Protein AF-A0A9D2EQY1-F1 (afdb_monomer_lite)

Secondary structure (DSSP, 8-state):
---HHHHHHHHHHHHHHHHHHHHHTTHHHHHHHHHHHHHHHTSTTGGG-HHHHHHHHHHHHHHHHHHHHHHHHHHHHHHHHHHHHHHHHHT-GGGHHHHHHHHHHHHHHHHHHHHHHHHH-

Organism: NCBI:txid2838609

Radius of gyration: 19.25 Å; chains: 1; bounding box: 39×28×55 Å

Foldseek 3Di:
DQDLVNLLVLLVVCVVLLVVLCVLLVLVVLVVLLVVLVVCVVDPCCVVDVVNVVVSVVSNVVSVVSNVLSVVLVVLSVVLNVQSVVCVVVVDPVCVVVSVVSSVVSVVSSVVSVVVSVVVD

pLDDT: mean 92.41, std 6.29, range [55.03, 97.81]

Structure (mmCIF, N/CA/C/O backbone):
data_AF-A0A9D2EQY1-F1
#
_entry.id   AF-A0A9D2EQY1-F1
#
loop_
_atom_site.group_PDB
_atom_site.id
_atom_site.type_symbol
_atom_site.label_atom_id
_atom_site.label_alt_id
_atom_site.label_comp_id
_atom_site.label_asym_id
_atom_site.label_entity_id
_atom_site.label_seq_id
_atom_site.pdbx_PDB_ins_code
_atom_site.Cartn_x
_atom_site.Cartn_y
_atom_site.Cartn_z
_atom_site.occupancy
_atom_site.B_iso_or_equiv
_atom_site.auth_seq_id
_atom_site.auth_comp_id
_atom_site.auth_asym_id
_atom_site.auth_atom_id
_atom_site.pdbx_PDB_model_num
ATOM 1 N N . MET A 1 1 ? 19.479 -6.457 -22.445 1.00 68.38 1 MET A N 1
ATOM 2 C CA . MET A 1 1 ? 19.093 -5.098 -22.037 1.00 68.38 1 MET A CA 1
ATOM 3 C C . MET A 1 1 ? 17.609 -5.037 -22.287 1.00 68.38 1 MET A C 1
ATOM 5 O O . MET A 1 1 ? 17.231 -5.209 -23.440 1.00 68.38 1 MET A O 1
ATOM 9 N N . ILE A 1 2 ? 16.817 -4.994 -21.219 1.00 79.31 2 ILE A N 1
ATOM 10 C CA . ILE A 1 2 ? 15.363 -4.864 -21.320 1.00 79.31 2 ILE A CA 1
ATOM 11 C C . ILE A 1 2 ? 15.038 -3.465 -21.858 1.00 79.31 2 ILE A C 1
ATOM 13 O O . ILE A 1 2 ? 15.762 -2.514 -21.549 1.00 79.31 2 ILE A O 1
ATOM 17 N N . THR A 1 3 ? 14.031 -3.336 -22.716 1.00 88.44 3 THR A N 1
ATOM 18 C CA . THR A 1 3 ? 13.591 -2.026 -23.219 1.00 88.44 3 THR A CA 1
ATOM 19 C C . THR A 1 3 ? 12.558 -1.389 -22.290 1.00 88.44 3 THR A C 1
ATOM 21 O O . THR A 1 3 ? 11.942 -2.063 -21.464 1.00 88.44 3 THR A O 1
ATOM 24 N N . ILE A 1 4 ? 12.334 -0.081 -22.441 1.00 90.12 4 ILE A N 1
ATOM 25 C CA . ILE A 1 4 ? 11.282 0.627 -21.697 1.00 90.12 4 ILE A CA 1
ATOM 26 C C . ILE A 1 4 ? 9.896 0.054 -22.021 1.00 90.12 4 ILE A C 1
ATOM 28 O O . ILE A 1 4 ? 9.108 -0.164 -21.106 1.00 90.12 4 ILE A O 1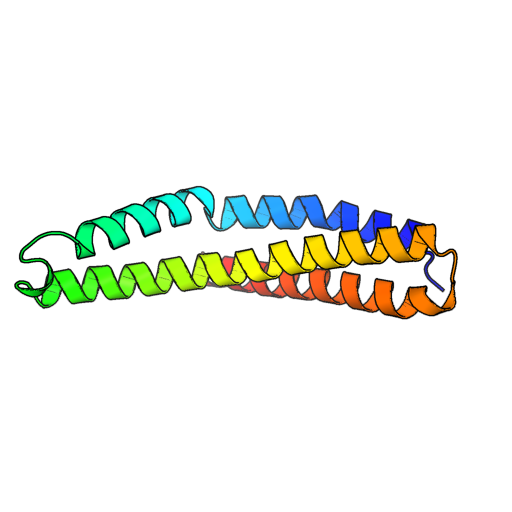
ATOM 32 N N . ASP A 1 5 ? 9.627 -0.296 -23.285 1.00 90.44 5 ASP A N 1
ATOM 33 C CA . ASP A 1 5 ? 8.387 -0.980 -23.680 1.00 90.44 5 ASP A CA 1
ATOM 34 C C . ASP A 1 5 ? 8.184 -2.307 -22.932 1.00 90.44 5 ASP A C 1
ATOM 36 O O . ASP A 1 5 ? 7.081 -2.606 -22.470 1.00 90.44 5 ASP A O 1
ATOM 40 N N . GLU A 1 6 ? 9.247 -3.106 -22.785 1.00 91.88 6 GLU A N 1
ATOM 41 C CA . GLU A 1 6 ? 9.198 -4.369 -22.043 1.00 91.88 6 GLU A CA 1
ATOM 42 C C . GLU A 1 6 ? 8.948 -4.134 -20.544 1.00 91.88 6 GLU A C 1
ATOM 44 O O . GLU A 1 6 ? 8.158 -4.859 -19.935 1.00 91.88 6 GLU A O 1
ATOM 49 N N . LEU A 1 7 ? 9.558 -3.099 -19.954 1.00 93.62 7 LEU A N 1
ATOM 50 C CA . LEU A 1 7 ? 9.319 -2.705 -18.562 1.00 93.62 7 LEU A CA 1
ATOM 51 C C . LEU A 1 7 ? 7.882 -2.223 -18.338 1.00 93.62 7 LEU A C 1
ATOM 53 O O . LEU A 1 7 ? 7.249 -2.647 -17.371 1.00 93.62 7 LEU A O 1
ATOM 57 N N . LYS A 1 8 ? 7.332 -1.410 -19.247 1.00 93.81 8 LYS A N 1
ATOM 58 C CA . LYS A 1 8 ? 5.934 -0.951 -19.195 1.00 93.81 8 LYS A CA 1
ATOM 59 C C . LYS A 1 8 ? 4.959 -2.112 -19.343 1.00 93.81 8 LYS A C 1
ATOM 61 O O . LYS A 1 8 ? 3.978 -2.180 -18.608 1.00 93.81 8 LYS A O 1
ATOM 66 N N . ALA A 1 9 ? 5.236 -3.057 -20.242 1.00 94.19 9 ALA A N 1
ATOM 67 C CA . ALA A 1 9 ? 4.430 -4.268 -20.375 1.00 94.19 9 ALA A CA 1
ATOM 68 C C . ALA A 1 9 ? 4.469 -5.120 -19.094 1.00 94.19 9 ALA A C 1
ATOM 70 O O . ALA A 1 9 ? 3.430 -5.619 -18.655 1.00 94.19 9 ALA A O 1
ATOM 71 N N . LYS A 1 10 ? 5.647 -5.250 -18.468 1.00 94.75 10 LYS A N 1
ATOM 72 C CA . LYS A 1 10 ? 5.817 -5.970 -17.200 1.00 94.75 10 LYS A CA 1
ATOM 73 C C . LYS A 1 10 ? 5.039 -5.294 -16.067 1.00 94.75 10 LYS A C 1
ATOM 75 O O . LYS A 1 10 ? 4.248 -5.964 -15.406 1.00 94.75 10 LYS A O 1
ATOM 80 N N . LEU A 1 11 ? 5.208 -3.983 -15.885 1.00 95.69 11 LEU A N 1
ATOM 81 C CA . LEU A 1 11 ? 4.488 -3.210 -14.872 1.00 95.69 11 LEU A CA 1
ATOM 82 C C . LEU A 1 11 ? 2.973 -3.243 -15.117 1.00 95.69 11 LEU A C 1
ATOM 84 O O . LEU A 1 11 ? 2.210 -3.538 -14.206 1.00 95.69 11 LEU A O 1
ATOM 88 N N . GLY A 1 12 ? 2.524 -3.066 -16.360 1.00 94.00 12 GLY A N 1
ATOM 89 C CA . GLY A 1 12 ? 1.105 -3.151 -16.710 1.00 94.00 12 GLY A CA 1
ATOM 90 C C . GLY A 1 12 ? 0.479 -4.512 -16.377 1.00 94.00 12 GLY A C 1
ATOM 91 O O . GLY A 1 12 ? -0.683 -4.571 -15.980 1.00 94.00 12 GLY A O 1
ATOM 92 N N . GLY A 1 13 ? 1.250 -5.602 -16.464 1.00 93.69 13 GLY A N 1
ATOM 93 C CA . GLY A 1 13 ? 0.824 -6.928 -16.004 1.00 93.69 13 GLY A CA 1
ATOM 94 C C . GLY A 1 13 ? 0.677 -7.037 -14.481 1.00 93.69 13 GLY A C 1
ATOM 95 O O . GLY A 1 13 ? -0.177 -7.778 -13.998 1.00 93.69 13 GLY A O 1
ATOM 96 N N . MET A 1 14 ? 1.456 -6.267 -13.716 1.00 95.81 14 MET A N 1
ATOM 97 C CA . MET A 1 14 ? 1.374 -6.222 -12.251 1.00 95.81 14 MET A CA 1
ATOM 98 C C . MET A 1 14 ? 0.125 -5.501 -11.749 1.00 95.81 14 MET A C 1
ATOM 100 O O . MET A 1 14 ? -0.313 -5.773 -10.634 1.00 95.81 14 MET A O 1
ATOM 104 N N . LYS A 1 15 ? -0.491 -4.635 -12.564 1.00 94.44 15 LYS A N 1
ATOM 105 C CA . LYS A 1 15 ? -1.737 -3.943 -12.209 1.00 94.44 15 LYS A CA 1
ATOM 106 C C . LYS A 1 15 ? -2.835 -4.911 -11.779 1.00 94.44 15 LYS A C 1
ATOM 108 O O . LYS A 1 15 ? -3.517 -4.665 -10.792 1.00 94.44 15 LYS A O 1
ATOM 113 N N . THR A 1 16 ? -2.980 -6.028 -12.494 1.00 94.19 16 THR A N 1
ATOM 114 C CA . THR A 1 16 ? -3.941 -7.076 -12.129 1.00 94.19 16 THR A CA 1
ATOM 115 C C . THR A 1 16 ? -3.619 -7.662 -10.757 1.00 94.19 16 THR A C 1
ATOM 117 O O . THR A 1 16 ? -4.509 -7.750 -9.924 1.00 94.19 16 THR A O 1
ATOM 120 N N . SER A 1 17 ? -2.350 -7.963 -10.471 1.00 94.12 17 SER A N 1
ATOM 121 C CA . SER A 1 17 ? -1.933 -8.468 -9.157 1.00 94.12 17 SER A CA 1
ATOM 122 C C . SER A 1 17 ? -2.185 -7.470 -8.021 1.00 94.12 17 SER A C 1
ATOM 124 O O . SER A 1 17 ? -2.553 -7.880 -6.922 1.00 94.12 17 SER A O 1
ATOM 126 N N . VAL A 1 18 ? -1.991 -6.167 -8.265 1.00 95.19 18 VAL A N 1
ATOM 127 C CA . VAL A 1 18 ? -2.292 -5.105 -7.287 1.00 95.19 18 VAL A CA 1
ATOM 128 C C . VAL A 1 18 ? -3.794 -5.044 -7.002 1.00 95.19 18 VAL A C 1
ATOM 130 O O . VAL A 1 18 ? -4.191 -4.975 -5.840 1.00 95.19 18 VAL A O 1
ATOM 133 N N . GLU A 1 19 ? -4.636 -5.130 -8.031 1.00 94.31 19 GLU A N 1
ATOM 134 C CA . GLU A 1 19 ? -6.095 -5.135 -7.869 1.00 94.31 19 GLU A CA 1
ATOM 135 C C . GLU A 1 19 ? -6.590 -6.417 -7.176 1.00 94.31 19 GLU A C 1
ATOM 137 O O . GLU A 1 19 ? -7.372 -6.337 -6.229 1.00 94.31 19 GLU A O 1
ATOM 142 N N . ASP A 1 20 ? -6.059 -7.588 -7.535 1.00 93.44 20 ASP A N 1
ATOM 143 C CA . ASP A 1 20 ? -6.377 -8.855 -6.862 1.00 93.44 20 ASP A CA 1
ATOM 144 C C . ASP A 1 20 ? -6.011 -8.797 -5.366 1.00 93.44 20 ASP A C 1
ATOM 146 O O . ASP A 1 20 ? -6.770 -9.241 -4.500 1.00 93.44 20 ASP A O 1
ATOM 150 N N . LEU A 1 21 ? -4.856 -8.205 -5.035 1.00 93.94 21 LEU A N 1
ATOM 151 C CA . LEU A 1 21 ? -4.433 -7.966 -3.653 1.00 93.94 21 LEU A CA 1
ATOM 152 C C . LEU A 1 21 ? -5.373 -7.007 -2.921 1.00 93.94 21 LEU A C 1
ATOM 154 O O . LEU A 1 21 ? -5.671 -7.220 -1.742 1.00 93.94 21 LEU A O 1
ATOM 158 N N . ARG A 1 22 ? -5.858 -5.966 -3.602 1.00 94.69 22 ARG A N 1
ATOM 159 C CA . ARG A 1 22 ? -6.822 -5.009 -3.049 1.00 94.69 22 ARG A CA 1
ATOM 160 C C . ARG A 1 22 ? -8.111 -5.703 -2.622 1.00 94.69 22 ARG A C 1
ATOM 162 O O . ARG A 1 22 ? -8.617 -5.446 -1.523 1.00 94.69 22 ARG A O 1
ATOM 169 N N . GLU A 1 23 ? -8.625 -6.585 -3.475 1.00 93.56 23 GLU A N 1
ATOM 170 C CA . GLU A 1 23 ? -9.822 -7.378 -3.201 1.00 93.56 23 GLU A CA 1
ATOM 171 C C . GLU A 1 23 ? -9.567 -8.392 -2.081 1.00 93.56 23 GLU A C 1
ATOM 173 O O . GLU A 1 23 ? -10.311 -8.424 -1.095 1.00 93.56 23 GLU A O 1
ATOM 178 N N . ALA A 1 24 ? -8.472 -9.155 -2.165 1.00 91.75 24 ALA A N 1
ATOM 179 C CA . ALA A 1 24 ? -8.110 -10.167 -1.173 1.00 91.75 24 ALA A CA 1
ATOM 180 C C . ALA A 1 24 ? -7.925 -9.576 0.236 1.00 91.75 24 ALA A C 1
ATOM 182 O O . ALA A 1 24 ? -8.351 -10.167 1.229 1.00 91.75 24 ALA A O 1
ATOM 183 N N . LEU A 1 25 ? -7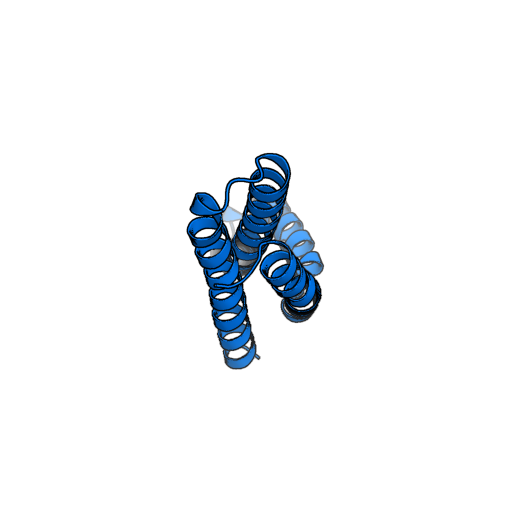.346 -8.377 0.336 1.00 91.12 25 LEU A N 1
ATOM 184 C CA . LEU A 1 25 ? -7.171 -7.664 1.604 1.00 91.12 25 LEU A CA 1
ATOM 185 C C . LEU A 1 25 ? -8.427 -6.917 2.067 1.00 91.12 25 LEU A C 1
ATOM 187 O O . LEU A 1 25 ? -8.448 -6.402 3.192 1.00 91.12 25 LEU A O 1
ATOM 191 N N . SER A 1 26 ? -9.475 -6.867 1.238 1.00 94.12 26 SER A N 1
ATOM 192 C CA . SER A 1 26 ? -10.703 -6.113 1.494 1.00 94.12 26 SER A CA 1
ATOM 193 C C . SER A 1 26 ? -10.406 -4.651 1.853 1.00 94.12 26 SER A C 1
ATOM 195 O O . SER A 1 26 ? -10.865 -4.144 2.884 1.00 94.12 26 SER A O 1
ATOM 197 N N . ILE A 1 27 ? -9.598 -3.978 1.028 1.00 95.12 27 ILE A N 1
ATOM 198 C CA . ILE A 1 27 ? -9.124 -2.609 1.292 1.00 95.12 27 ILE A CA 1
ATOM 199 C C . ILE A 1 27 ? -10.293 -1.634 1.444 1.00 95.12 27 ILE A C 1
ATOM 201 O O . ILE A 1 27 ? -10.372 -0.949 2.458 1.00 95.12 27 ILE A O 1
ATOM 205 N N . GLU A 1 28 ? -11.272 -1.656 0.536 1.00 94.31 28 GLU A N 1
ATOM 206 C CA . GLU A 1 28 ? -12.441 -0.763 0.621 1.00 94.31 28 GLU A CA 1
ATOM 207 C C . GLU A 1 28 ? -13.263 -0.969 1.905 1.00 94.31 28 GLU A C 1
ATOM 209 O O . GLU A 1 28 ? -13.782 -0.021 2.499 1.00 94.31 28 GLU A O 1
ATOM 214 N N . ALA A 1 29 ? -13.403 -2.221 2.354 1.00 94.94 29 ALA A N 1
ATOM 215 C CA . ALA A 1 29 ? -14.090 -2.523 3.607 1.00 94.94 29 ALA A CA 1
ATOM 216 C C . ALA A 1 29 ? -13.268 -2.048 4.814 1.00 94.94 29 ALA A C 1
ATOM 218 O O . ALA A 1 29 ? -13.828 -1.528 5.777 1.00 94.94 29 ALA A O 1
ATOM 219 N N . SER A 1 30 ? -11.944 -2.188 4.741 1.00 95.62 30 SER A N 1
ATOM 220 C CA . SER A 1 30 ? -11.003 -1.743 5.770 1.00 95.62 30 SER A CA 1
ATOM 221 C C . SER A 1 30 ? -11.004 -0.216 5.914 1.00 95.62 30 SER A C 1
ATOM 223 O O . SER A 1 30 ? -11.023 0.279 7.036 1.00 95.62 30 SER A O 1
ATOM 225 N N . GLU A 1 31 ? -11.079 0.545 4.819 1.00 95.62 31 GLU A N 1
ATOM 226 C CA . GLU A 1 31 ? -11.201 2.013 4.855 1.00 95.62 31 GLU A CA 1
ATOM 227 C C . GLU A 1 31 ? -12.502 2.466 5.526 1.00 95.62 31 GLU A C 1
ATOM 229 O O . GLU A 1 31 ? -12.490 3.321 6.414 1.00 95.62 31 GLU A O 1
ATOM 234 N N . LYS A 1 32 ? -13.633 1.847 5.157 1.00 96.94 32 LYS A N 1
ATOM 235 C CA . LYS A 1 32 ? -14.928 2.114 5.802 1.00 96.94 32 LYS A CA 1
ATOM 236 C C . LYS A 1 32 ? -14.872 1.792 7.290 1.00 96.94 32 LYS A C 1
ATOM 238 O O . LYS A 1 32 ? -15.290 2.608 8.108 1.00 96.94 32 LYS A O 1
ATOM 243 N N . ARG A 1 33 ? -14.302 0.637 7.640 1.00 95.75 33 ARG A N 1
ATOM 244 C CA . ARG A 1 33 ? -14.162 0.211 9.031 1.00 95.75 33 ARG A CA 1
ATOM 245 C C . ARG A 1 33 ? -13.282 1.163 9.830 1.00 95.75 33 ARG A C 1
ATOM 247 O O . ARG A 1 33 ? -13.618 1.490 10.965 1.00 95.75 33 ARG A O 1
ATOM 254 N N . LEU A 1 34 ? -12.189 1.641 9.240 1.00 96.50 34 LEU A N 1
ATOM 255 C CA . LEU A 1 34 ? -11.332 2.636 9.867 1.00 96.50 34 LEU A CA 1
ATOM 256 C C . LEU A 1 34 ? -12.118 3.913 10.192 1.00 96.50 34 LEU A C 1
ATOM 258 O O . LEU A 1 34 ? -12.079 4.367 11.333 1.00 96.50 34 LEU A O 1
ATOM 262 N N . ALA A 1 35 ? -12.886 4.439 9.236 1.00 96.06 35 ALA A N 1
ATOM 263 C CA . ALA A 1 35 ? -13.705 5.630 9.456 1.00 96.06 35 ALA A CA 1
ATOM 264 C C . ALA A 1 35 ? -14.747 5.428 10.576 1.00 96.06 35 ALA A C 1
ATOM 266 O O . ALA A 1 35 ? -14.972 6.324 11.391 1.00 96.06 35 ALA A O 1
ATOM 267 N N . GLU A 1 36 ? -15.359 4.242 10.666 1.00 96.12 36 GLU A N 1
ATOM 268 C CA . GLU A 1 36 ? -16.277 3.897 11.760 1.00 96.12 36 GLU A CA 1
ATOM 269 C C . GLU A 1 36 ? -15.576 3.852 13.125 1.00 96.12 36 GLU A C 1
ATOM 271 O O . GLU A 1 36 ? -16.126 4.333 14.119 1.00 96.12 36 GLU A O 1
ATOM 276 N N . LEU A 1 37 ? -14.379 3.262 13.195 1.00 95.62 37 LEU A N 1
ATOM 277 C CA . LEU A 1 37 ? -13.587 3.177 14.425 1.00 95.62 37 LEU A CA 1
ATOM 278 C C . LEU A 1 37 ? -13.131 4.571 14.873 1.00 95.62 37 LEU A C 1
ATOM 280 O O . LEU A 1 37 ? -13.289 4.917 16.043 1.00 95.62 37 LEU A O 1
ATOM 284 N N . GLU A 1 38 ? -12.660 5.402 13.943 1.00 94.69 38 GLU A N 1
ATOM 285 C CA . GLU A 1 38 ? -12.298 6.795 14.216 1.00 94.69 38 GLU A CA 1
ATOM 286 C C . GLU A 1 38 ? -13.507 7.598 14.701 1.00 94.69 38 GLU A C 1
ATOM 288 O O . GLU A 1 38 ? -13.401 8.322 15.691 1.00 94.69 38 GLU A O 1
ATOM 293 N N . HIS A 1 39 ? -14.683 7.408 14.096 1.00 95.00 39 HIS A N 1
ATOM 294 C CA . HIS A 1 39 ? -15.911 8.040 14.571 1.00 95.00 39 HIS A CA 1
ATOM 295 C C . HIS A 1 39 ? -16.268 7.607 16.001 1.00 95.00 39 HIS A C 1
ATOM 297 O O . HIS A 1 39 ? -16.582 8.459 16.834 1.00 95.00 39 HIS A O 1
ATOM 303 N N . GLN A 1 40 ? -16.168 6.315 16.332 1.00 92.56 40 GLN A N 1
ATOM 304 C CA . GLN A 1 40 ? -16.429 5.823 17.691 1.00 92.56 40 GLN A CA 1
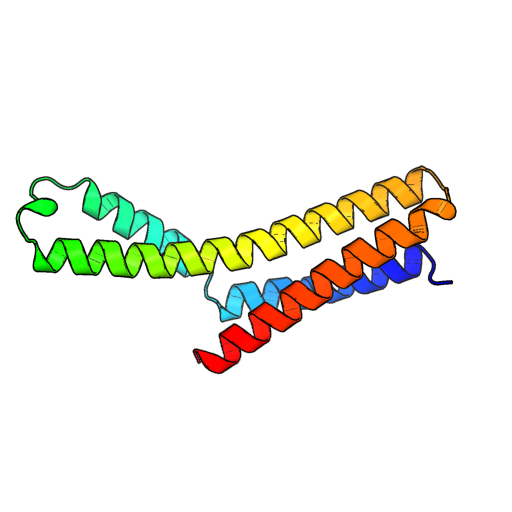ATOM 305 C C . GLN A 1 40 ? -15.523 6.475 18.740 1.00 92.56 40 GLN A C 1
ATOM 307 O O . GLN A 1 40 ? -15.991 6.770 19.839 1.00 92.56 40 GLN A O 1
ATOM 312 N N . MET A 1 41 ? -14.264 6.755 18.395 1.00 92.38 41 MET A N 1
ATOM 313 C CA . MET A 1 41 ? -13.318 7.439 19.284 1.00 92.38 41 MET A CA 1
ATOM 314 C C . MET A 1 41 ? -13.688 8.903 19.553 1.00 92.38 41 MET A C 1
ATOM 316 O O . MET A 1 41 ? -13.223 9.475 20.539 1.00 92.38 41 MET A O 1
ATOM 320 N N . THR A 1 42 ? -14.526 9.514 18.708 1.00 92.75 42 THR A N 1
ATOM 321 C CA . THR A 1 42 ? -15.038 10.880 18.922 1.00 92.75 42 THR A CA 1
ATOM 322 C C . THR A 1 42 ? -16.245 10.940 19.859 1.00 92.75 42 THR A C 1
ATOM 324 O O . THR A 1 42 ? -16.635 12.030 20.283 1.00 92.75 42 THR A O 1
ATOM 327 N N . LEU A 1 43 ? -16.851 9.794 20.195 1.00 93.88 43 LEU A N 1
ATOM 328 C CA . LEU A 1 43 ? -18.055 9.761 21.017 1.00 93.88 43 LEU A CA 1
ATOM 329 C C . LEU A 1 43 ? -17.747 10.120 22.483 1.00 93.88 43 LEU A C 1
ATOM 331 O O . LEU A 1 43 ? -16.763 9.634 23.052 1.00 93.88 43 LEU A O 1
ATOM 335 N N . PRO A 1 44 ? -18.612 10.916 23.140 1.00 93.62 44 PRO A N 1
ATOM 336 C CA . PRO A 1 44 ? -18.501 11.177 24.569 1.00 93.62 44 PRO A CA 1
ATOM 337 C C . PRO A 1 44 ? -18.501 9.875 25.374 1.00 93.62 44 PRO A C 1
ATOM 339 O O . PRO A 1 44 ? -19.297 8.974 25.114 1.00 93.62 44 PRO A O 1
ATOM 342 N N . GLY A 1 45 ? -17.607 9.788 26.356 1.00 92.44 45 GLY A N 1
ATOM 343 C CA . GLY A 1 45 ? -17.473 8.622 27.228 1.00 92.44 45 GLY A CA 1
ATOM 344 C C . GLY A 1 45 ? -16.840 7.390 26.580 1.00 92.44 45 GLY A C 1
ATOM 345 O O . GLY A 1 45 ? -16.811 6.327 27.192 1.00 92.44 45 GLY A O 1
ATOM 346 N N . PHE A 1 46 ? -16.281 7.503 25.367 1.00 92.12 46 PHE A N 1
ATOM 347 C CA . PHE A 1 46 ? -15.529 6.407 24.745 1.00 92.12 46 PHE A CA 1
ATOM 348 C C . PHE A 1 46 ? -14.389 5.899 25.642 1.00 92.12 46 PHE A C 1
ATOM 350 O O . PHE A 1 46 ? -14.219 4.693 25.800 1.00 92.12 46 PHE A O 1
ATOM 357 N N . TYR A 1 47 ? -13.651 6.818 26.269 1.00 92.94 47 TYR A N 1
ATOM 358 C CA . TYR A 1 47 ? -12.544 6.494 27.172 1.00 92.94 47 TYR A CA 1
ATOM 359 C C . TYR A 1 47 ? -12.990 6.123 28.596 1.00 92.94 47 TYR A C 1
ATOM 361 O O . TYR A 1 47 ? -12.147 5.714 29.392 1.00 92.94 47 TYR A O 1
ATOM 369 N N . ASP A 1 48 ? -14.284 6.238 28.920 1.00 94.94 48 ASP A N 1
ATOM 370 C CA . ASP A 1 48 ? -14.806 5.863 30.242 1.00 94.94 48 ASP A CA 1
ATOM 371 C C . ASP A 1 48 ? -14.868 4.334 30.399 1.00 94.94 48 ASP A C 1
ATOM 373 O O . ASP A 1 48 ? -14.750 3.810 31.506 1.00 94.94 48 ASP A O 1
ATOM 377 N N . ASP A 1 49 ? -15.005 3.611 29.283 1.00 93.06 49 ASP A N 1
ATOM 378 C CA . ASP A 1 49 ? -14.905 2.155 29.222 1.00 93.06 49 ASP A CA 1
ATOM 379 C C . ASP A 1 49 ? -13.520 1.752 28.693 1.00 93.06 49 ASP A C 1
ATOM 381 O O . ASP A 1 49 ? -13.243 1.742 27.487 1.00 93.06 49 ASP A O 1
ATOM 385 N N . GLN A 1 50 ? -12.620 1.430 29.622 1.00 92.06 50 GLN A N 1
ATOM 386 C CA . GLN A 1 50 ? -11.238 1.068 29.310 1.00 92.06 50 GLN A CA 1
ATOM 387 C C . GLN A 1 50 ? -11.138 -0.197 28.442 1.00 92.06 50 GLN A C 1
ATOM 389 O O . GLN A 1 50 ? -10.262 -0.291 27.584 1.00 92.06 50 GLN A O 1
ATOM 394 N N . GLU A 1 51 ? -12.031 -1.167 28.636 1.00 93.12 51 GLU A N 1
ATOM 395 C CA . GLU A 1 51 ? -11.991 -2.430 27.902 1.00 93.12 51 GLU A CA 1
ATOM 396 C C . GLU A 1 51 ? -12.472 -2.227 26.462 1.00 93.12 51 GLU A C 1
ATOM 398 O O . GLU A 1 51 ? -11.817 -2.664 25.512 1.00 93.12 51 GLU A O 1
ATOM 403 N N . LYS A 1 52 ? -13.578 -1.498 26.278 1.00 90.56 52 LYS A N 1
ATOM 404 C CA . LYS A 1 52 ? -14.093 -1.142 24.951 1.00 90.56 52 LYS A CA 1
ATOM 405 C C . LYS A 1 52 ? -13.109 -0.263 24.180 1.00 90.56 52 LYS A C 1
ATOM 407 O O . LYS A 1 52 ? -12.858 -0.529 23.003 1.00 90.56 52 LYS A O 1
ATOM 412 N N . SER A 1 53 ? -12.546 0.758 24.826 1.00 94.25 53 SER A N 1
ATOM 413 C CA . SER A 1 53 ? -11.600 1.672 24.177 1.00 94.25 53 SER A CA 1
ATOM 414 C C . SER A 1 53 ? -10.327 0.957 23.728 1.00 94.25 53 SER A C 1
ATOM 416 O O . SER A 1 53 ? -9.904 1.153 22.590 1.00 94.25 53 SER A O 1
ATOM 418 N N . GLN A 1 54 ? -9.762 0.059 24.545 1.00 95.25 54 GLN A N 1
ATOM 419 C CA . GLN A 1 54 ? -8.596 -0.741 24.146 1.00 95.25 54 GLN A CA 1
ATOM 420 C C . GLN A 1 54 ? -8.877 -1.637 22.939 1.00 95.25 54 GLN A C 1
ATOM 422 O O . GLN A 1 54 ? -8.047 -1.697 22.032 1.00 95.25 54 GLN A O 1
ATOM 427 N N . ARG A 1 55 ? -10.041 -2.298 22.886 1.00 94.50 55 ARG A N 1
ATOM 428 C CA . ARG A 1 55 ? -10.407 -3.135 21.732 1.00 94.50 55 ARG A CA 1
ATOM 429 C C . ARG A 1 55 ? -10.506 -2.321 20.445 1.00 94.50 55 ARG A C 1
ATOM 431 O O . ARG A 1 55 ? -9.920 -2.712 19.443 1.00 94.50 55 ARG A O 1
ATOM 438 N N . VAL A 1 56 ? -11.196 -1.179 20.486 1.00 94.88 56 VAL A N 1
ATOM 439 C CA . VAL A 1 56 ? -11.360 -0.298 19.316 1.00 94.88 56 VAL A CA 1
ATOM 440 C C . VAL A 1 56 ? -10.017 0.272 18.855 1.00 94.88 56 VAL A C 1
ATOM 442 O O . VAL A 1 56 ? -9.751 0.303 17.658 1.00 94.88 56 VAL A O 1
ATOM 445 N N . ILE A 1 57 ? -9.142 0.671 19.784 1.00 94.56 57 ILE A N 1
ATOM 446 C CA . ILE A 1 57 ? -7.795 1.162 19.455 1.00 94.56 57 ILE A CA 1
ATOM 447 C C . ILE A 1 57 ? -6.941 0.051 18.828 1.00 94.56 57 ILE A C 1
ATOM 449 O O . ILE A 1 57 ? -6.242 0.308 17.848 1.00 94.56 57 ILE A O 1
ATOM 453 N N . SER A 1 58 ? -7.005 -1.170 19.368 1.00 95.88 58 SER A N 1
ATOM 454 C CA . SER A 1 58 ? -6.284 -2.325 18.820 1.00 95.88 58 SER A CA 1
ATOM 455 C C . SER A 1 58 ? -6.748 -2.639 17.400 1.00 95.88 58 SER A C 1
ATOM 457 O O . SER A 1 58 ? -5.927 -2.682 16.486 1.00 95.88 58 SER A O 1
ATOM 459 N N . GLU A 1 59 ? -8.063 -2.763 17.201 1.00 95.19 59 GLU A N 1
ATOM 460 C CA . GLU A 1 59 ? -8.658 -3.040 15.892 1.00 95.19 59 GLU A CA 1
ATOM 461 C C . GLU A 1 59 ? -8.302 -1.942 14.879 1.00 95.19 59 GLU A C 1
ATOM 463 O O . GLU A 1 59 ? -7.900 -2.227 13.752 1.00 95.19 59 GLU A O 1
ATOM 468 N N . MET A 1 60 ? -8.368 -0.671 15.290 1.00 95.75 60 MET A N 1
ATOM 469 C CA . MET A 1 60 ? -7.968 0.452 14.443 1.00 95.75 60 MET A CA 1
ATOM 470 C C . MET A 1 60 ? -6.495 0.349 14.033 1.00 95.75 60 MET A C 1
ATOM 472 O O . MET A 1 60 ? -6.168 0.618 12.879 1.00 95.75 60 MET A O 1
ATOM 476 N N . GLY A 1 61 ? -5.608 -0.042 14.950 1.00 95.81 61 GLY A N 1
ATOM 477 C CA . GLY A 1 61 ? -4.193 -0.258 14.652 1.00 95.81 61 GLY A CA 1
ATOM 478 C C . GLY A 1 61 ? -3.981 -1.346 13.599 1.00 95.81 61 GLY A C 1
ATOM 479 O O . GLY A 1 61 ? -3.226 -1.146 12.650 1.00 95.81 61 GLY A O 1
ATOM 480 N N . GLU A 1 62 ? -4.682 -2.472 13.717 1.00 93.50 62 GLU A N 1
ATOM 481 C CA . GLU A 1 62 ? -4.617 -3.569 12.743 1.00 93.50 62 GLU A CA 1
ATOM 482 C C . GLU A 1 62 ? -5.118 -3.139 11.359 1.00 93.50 62 GLU A C 1
ATOM 484 O O . GLU A 1 62 ? -4.452 -3.386 10.349 1.00 93.50 62 GLU A O 1
ATOM 489 N N . VAL A 1 63 ? -6.250 -2.432 11.311 1.00 94.94 63 VAL A N 1
ATOM 490 C CA . VAL A 1 63 ? -6.821 -1.913 10.063 1.00 94.94 63 VAL A CA 1
ATOM 491 C C . VAL A 1 63 ? -5.895 -0.873 9.424 1.00 94.94 63 VAL A C 1
ATOM 493 O O . VAL A 1 63 ? -5.603 -0.983 8.233 1.00 94.94 63 VAL A O 1
ATOM 496 N N . LYS A 1 64 ? -5.356 0.084 10.195 1.00 95.62 64 LYS A N 1
ATOM 497 C CA . LYS A 1 64 ? -4.386 1.077 9.692 1.00 95.62 64 LYS A CA 1
ATOM 498 C C . LYS A 1 64 ? -3.134 0.414 9.134 1.00 95.62 64 LYS A C 1
ATOM 500 O O . LYS A 1 64 ? -2.715 0.758 8.035 1.00 95.62 64 LYS A O 1
ATOM 505 N N . ASN A 1 65 ? -2.575 -0.566 9.844 1.00 94.00 65 ASN A N 1
ATOM 506 C CA . ASN A 1 65 ? -1.391 -1.294 9.385 1.00 94.00 65 ASN A CA 1
ATOM 507 C C . ASN A 1 65 ? -1.642 -2.017 8.056 1.00 94.00 65 ASN A C 1
ATOM 509 O O . ASN A 1 65 ? -0.772 -2.025 7.187 1.00 94.00 65 ASN A O 1
ATOM 513 N N . LYS A 1 66 ? -2.824 -2.617 7.883 1.00 92.94 66 LYS A N 1
ATOM 514 C CA . LYS A 1 66 ? -3.207 -3.263 6.624 1.00 92.94 66 LYS A CA 1
ATOM 515 C C . LYS A 1 66 ? -3.298 -2.251 5.478 1.00 92.94 66 LYS A C 1
ATOM 517 O O . LYS A 1 66 ? -2.685 -2.466 4.434 1.00 92.94 66 LYS A O 1
ATOM 522 N N . LEU A 1 67 ? -4.027 -1.154 5.692 1.00 95.31 67 LEU A N 1
ATOM 523 C CA . LEU A 1 67 ? -4.200 -0.091 4.699 1.00 95.31 67 LEU A CA 1
ATOM 524 C C . LEU A 1 67 ? -2.864 0.553 4.319 1.00 95.31 67 LEU A C 1
ATOM 526 O O . LEU A 1 67 ? -2.608 0.768 3.142 1.00 95.31 67 LEU A O 1
ATOM 530 N N . GLU A 1 68 ? -1.982 0.798 5.290 1.00 95.25 68 GLU A N 1
ATOM 531 C CA . GLU A 1 68 ? -0.663 1.384 5.040 1.00 95.25 68 GLU A CA 1
ATOM 532 C C . GLU A 1 68 ? 0.212 0.479 4.163 1.00 95.25 68 GLU A C 1
ATOM 534 O O . GLU A 1 68 ? 0.872 0.962 3.245 1.00 95.25 68 GLU A O 1
ATOM 539 N N . ARG A 1 69 ? 0.212 -0.838 4.410 1.00 92.69 69 ARG A N 1
ATOM 540 C CA . ARG A 1 69 ? 0.994 -1.795 3.608 1.00 92.69 69 ARG A CA 1
ATOM 541 C C . ARG A 1 69 ? 0.541 -1.818 2.151 1.00 92.69 69 ARG A C 1
ATOM 543 O O . ARG A 1 69 ? 1.379 -1.737 1.260 1.00 92.69 69 ARG A O 1
ATOM 550 N N . PHE A 1 70 ? -0.767 -1.890 1.916 1.00 95.88 70 PHE A N 1
ATOM 551 C CA . PHE A 1 70 ? -1.309 -1.846 0.559 1.00 95.88 70 PHE A CA 1
ATOM 552 C C . PHE A 1 70 ? -1.114 -0.472 -0.102 1.00 95.88 70 PHE A C 1
ATOM 554 O O . PHE A 1 70 ? -0.779 -0.393 -1.282 1.00 95.88 70 PHE A O 1
ATOM 561 N N . GLY A 1 71 ? -1.266 0.612 0.665 1.00 96.06 71 GLY A N 1
ATOM 562 C CA . GLY A 1 71 ? -1.026 1.974 0.194 1.00 96.06 71 GLY A CA 1
ATOM 563 C C . GLY A 1 71 ? 0.407 2.171 -0.298 1.00 96.06 71 GLY A C 1
ATOM 564 O O . GLY A 1 71 ? 0.600 2.715 -1.377 1.00 96.06 71 GLY A O 1
ATOM 565 N N . LYS A 1 72 ? 1.407 1.644 0.425 1.00 96.06 72 LYS A N 1
ATOM 566 C CA . LYS A 1 72 ? 2.816 1.666 -0.009 1.00 96.06 72 LYS A CA 1
ATOM 567 C C . LYS A 1 72 ? 3.024 0.972 -1.355 1.00 96.06 72 LYS A C 1
ATOM 569 O O . LYS A 1 72 ? 3.676 1.545 -2.218 1.00 96.06 72 LYS A O 1
ATOM 574 N N . LEU A 1 73 ? 2.444 -0.217 -1.542 1.00 96.81 73 LEU A N 1
ATOM 575 C CA . LEU A 1 73 ? 2.491 -0.926 -2.825 1.00 96.81 73 LEU A CA 1
ATOM 576 C C . LEU A 1 73 ? 1.842 -0.100 -3.947 1.00 96.81 73 LEU A C 1
ATOM 578 O O . LEU A 1 73 ? 2.417 0.025 -5.023 1.00 96.81 73 LEU A O 1
ATOM 582 N N . SER A 1 74 ? 0.666 0.477 -3.684 1.00 95.69 74 SER A N 1
ATOM 583 C CA . SER A 1 74 ? -0.061 1.288 -4.671 1.00 95.69 74 SER A CA 1
ATOM 584 C C . SER A 1 74 ? 0.750 2.514 -5.092 1.00 95.69 74 SER A C 1
ATOM 586 O O . SER A 1 74 ? 0.940 2.736 -6.282 1.00 95.69 74 SER A O 1
ATOM 588 N N . THR A 1 75 ? 1.309 3.251 -4.128 1.00 97.06 75 THR A N 1
ATOM 589 C CA . THR A 1 75 ? 2.181 4.399 -4.404 1.00 97.06 75 THR A CA 1
ATOM 590 C C . THR A 1 75 ? 3.420 3.985 -5.189 1.00 97.06 75 THR A C 1
ATOM 592 O O . THR A 1 75 ? 3.744 4.621 -6.182 1.00 97.06 75 THR A O 1
ATOM 595 N N . GLN A 1 76 ? 4.082 2.893 -4.805 1.00 97.31 76 GLN A N 1
ATOM 596 C CA . GLN A 1 76 ? 5.276 2.424 -5.507 1.00 97.31 76 GLN A CA 1
ATOM 597 C C . GLN A 1 76 ? 4.974 2.016 -6.958 1.00 97.31 76 GLN A C 1
ATOM 599 O O . GLN A 1 76 ? 5.787 2.252 -7.849 1.00 97.31 76 GLN A O 1
ATOM 604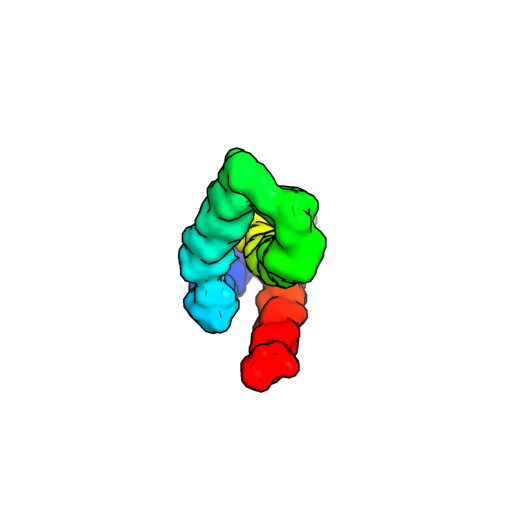 N N . TYR A 1 77 ? 3.803 1.420 -7.201 1.00 97.62 77 TYR A N 1
ATOM 605 C CA . TYR A 1 77 ? 3.325 1.105 -8.544 1.00 97.62 77 TYR A CA 1
ATOM 606 C C . TYR A 1 77 ? 3.108 2.384 -9.374 1.00 97.62 77 TYR A C 1
ATOM 608 O O . TYR A 1 77 ? 3.609 2.471 -10.494 1.00 97.62 77 TYR A O 1
ATOM 616 N N . GLU A 1 78 ? 2.425 3.392 -8.821 1.00 96.81 78 GLU A N 1
ATOM 617 C CA . GLU A 1 78 ? 2.174 4.679 -9.494 1.00 96.81 78 GLU A CA 1
ATOM 618 C C . GLU A 1 78 ? 3.472 5.455 -9.777 1.00 96.81 78 GLU A C 1
ATOM 620 O O . GLU A 1 78 ? 3.637 6.039 -10.852 1.00 96.81 78 GLU A O 1
ATOM 625 N N . GLU A 1 79 ? 4.416 5.438 -8.835 1.00 96.38 79 GLU A N 1
ATOM 626 C CA . GLU A 1 79 ? 5.742 6.041 -8.991 1.00 96.38 79 GLU A CA 1
ATOM 627 C C . GLU A 1 79 ? 6.547 5.345 -10.094 1.00 96.38 79 GLU A C 1
ATOM 629 O O . GLU A 1 79 ? 7.167 6.022 -10.914 1.00 96.38 79 GLU A O 1
ATOM 634 N N . ALA A 1 80 ? 6.510 4.009 -10.160 1.00 96.62 80 ALA A N 1
ATOM 635 C CA . ALA A 1 80 ? 7.156 3.252 -11.229 1.00 96.62 80 ALA A CA 1
ATOM 636 C C . ALA A 1 80 ? 6.513 3.533 -12.596 1.00 96.62 80 ALA A C 1
ATOM 638 O O . ALA A 1 80 ? 7.232 3.685 -13.582 1.00 96.62 80 ALA A O 1
ATOM 639 N N . GLU A 1 81 ? 5.182 3.642 -12.662 1.00 95.88 81 GLU A N 1
ATOM 640 C CA . GLU A 1 81 ? 4.457 3.974 -13.896 1.00 95.88 81 GLU A CA 1
ATOM 641 C C . GLU A 1 81 ? 4.872 5.360 -14.400 1.00 95.88 81 GLU A C 1
ATOM 643 O O . GLU A 1 81 ? 5.320 5.496 -15.539 1.00 95.88 81 GLU A O 1
ATOM 648 N N . THR A 1 82 ? 4.853 6.353 -13.507 1.00 95.44 82 THR A N 1
ATOM 649 C CA . THR A 1 82 ? 5.277 7.729 -13.806 1.00 95.44 82 THR A CA 1
ATOM 650 C C . THR A 1 82 ? 6.740 7.785 -14.253 1.00 95.44 82 THR A C 1
ATOM 652 O O . THR A 1 82 ? 7.063 8.453 -15.233 1.00 95.44 82 THR A O 1
ATOM 655 N N . LEU A 1 83 ? 7.639 7.066 -13.571 1.00 94.56 83 LEU A N 1
ATOM 656 C CA . LEU A 1 83 ? 9.058 7.024 -13.930 1.00 94.56 83 LEU A CA 1
ATOM 657 C C . LEU A 1 83 ? 9.263 6.450 -15.337 1.00 94.56 83 LEU A C 1
ATOM 659 O O . LEU A 1 83 ? 10.024 7.010 -16.121 1.00 94.56 83 LEU A O 1
ATOM 663 N N . LEU A 1 84 ? 8.585 5.352 -15.679 1.00 93.38 84 LEU A N 1
ATOM 664 C CA . LEU A 1 84 ? 8.705 4.748 -17.007 1.00 93.38 84 LEU A CA 1
ATOM 665 C C . LEU A 1 84 ? 8.151 5.653 -18.112 1.00 93.38 84 LEU A C 1
ATOM 667 O O . LEU A 1 84 ? 8.721 5.675 -19.203 1.00 93.38 84 LEU A O 1
ATOM 671 N N . GLU A 1 85 ? 7.076 6.400 -17.845 1.00 93.00 85 GLU A N 1
ATOM 672 C CA . GLU A 1 85 ? 6.567 7.418 -18.772 1.00 93.00 85 GLU A CA 1
ATOM 673 C C . GLU A 1 85 ? 7.602 8.520 -19.010 1.00 93.00 85 GLU A C 1
ATOM 675 O O . GLU A 1 85 ? 7.923 8.811 -20.160 1.00 93.00 85 GLU A O 1
ATOM 680 N N . MET A 1 86 ? 8.205 9.054 -17.944 1.00 91.81 86 MET A N 1
ATOM 681 C CA . MET A 1 86 ? 9.247 10.077 -18.061 1.00 91.81 86 MET A CA 1
ATOM 682 C C . MET A 1 86 ? 10.457 9.580 -18.864 1.00 91.81 86 MET A C 1
ATOM 684 O O . MET A 1 86 ? 10.930 10.276 -19.761 1.00 91.81 86 MET A O 1
ATOM 688 N N . ILE A 1 87 ? 10.933 8.359 -18.598 1.00 91.12 87 ILE A N 1
ATOM 689 C CA . ILE A 1 87 ? 12.084 7.786 -19.313 1.00 91.12 87 ILE A CA 1
ATOM 690 C C . ILE A 1 87 ? 11.774 7.590 -20.806 1.00 91.12 87 ILE A C 1
ATOM 692 O O . ILE A 1 87 ? 12.635 7.829 -21.659 1.00 91.12 87 ILE A O 1
ATOM 696 N N . GLU A 1 88 ? 10.554 7.157 -21.136 1.00 90.12 88 GLU A N 1
ATOM 697 C CA . GLU A 1 88 ? 10.096 7.029 -22.523 1.00 90.12 88 GLU A CA 1
ATOM 698 C C . GLU A 1 88 ? 10.080 8.388 -23.237 1.00 90.12 88 GLU A C 1
ATOM 700 O O . GLU A 1 88 ? 10.544 8.489 -24.375 1.00 90.12 88 GLU A O 1
ATOM 705 N N . GLU A 1 89 ? 9.604 9.442 -22.569 1.00 91.31 89 GLU A N 1
ATOM 706 C CA . GLU A 1 89 ? 9.599 10.804 -23.109 1.00 91.31 89 GLU A CA 1
ATOM 707 C C . GLU A 1 89 ? 11.021 11.343 -23.322 1.00 91.31 89 GLU A C 1
ATOM 709 O O . GLU A 1 89 ? 11.326 11.892 -24.387 1.00 91.31 89 GLU A O 1
ATOM 714 N N . GLU A 1 90 ? 11.919 11.140 -22.354 1.00 88.81 90 GLU A N 1
ATOM 715 C CA . GLU A 1 90 ? 13.313 11.592 -22.427 1.00 88.81 90 GLU A CA 1
ATOM 716 C C . GLU A 1 90 ? 14.139 10.830 -23.476 1.00 88.81 90 GLU A C 1
ATOM 718 O O . GLU A 1 90 ? 15.157 11.347 -23.942 1.00 88.81 90 GLU A O 1
ATOM 723 N N . ASN A 1 91 ? 13.690 9.643 -23.908 1.00 82.12 91 ASN A N 1
ATOM 724 C CA . ASN A 1 91 ? 14.386 8.781 -24.872 1.00 82.12 91 ASN A CA 1
ATOM 725 C C . ASN A 1 91 ? 15.859 8.520 -24.489 1.00 82.12 91 ASN A C 1
ATOM 727 O O . ASN A 1 91 ? 16.714 8.360 -25.367 1.00 82.12 91 ASN A O 1
ATOM 731 N N . ASP A 1 92 ? 16.161 8.474 -23.186 1.00 81.62 92 ASP A N 1
ATOM 732 C CA . ASP A 1 92 ? 17.505 8.233 -22.660 1.00 81.62 92 ASP A CA 1
ATOM 733 C C . ASP A 1 92 ? 17.663 6.769 -22.196 1.00 81.62 92 ASP A C 1
ATOM 735 O O . ASP A 1 92 ? 17.158 6.382 -21.138 1.00 81.62 92 ASP A O 1
ATOM 739 N N . PRO A 1 93 ? 18.410 5.928 -22.939 1.00 75.62 93 PRO A N 1
ATOM 740 C CA . PRO A 1 93 ? 18.623 4.527 -22.580 1.00 75.62 93 PRO A CA 1
ATOM 741 C C . PRO A 1 93 ? 19.412 4.331 -21.280 1.00 75.62 93 PRO A C 1
ATOM 743 O O . PRO A 1 93 ? 19.434 3.218 -20.753 1.00 75.62 93 PRO A O 1
ATOM 746 N N . SER A 1 94 ? 20.098 5.365 -20.779 1.00 83.50 94 SER A N 1
ATOM 747 C CA . SER A 1 94 ? 20.848 5.285 -19.523 1.00 83.50 94 SER A CA 1
ATOM 748 C C . SER A 1 94 ? 19.933 5.167 -18.301 1.00 83.50 94 SER A C 1
ATOM 750 O O . SE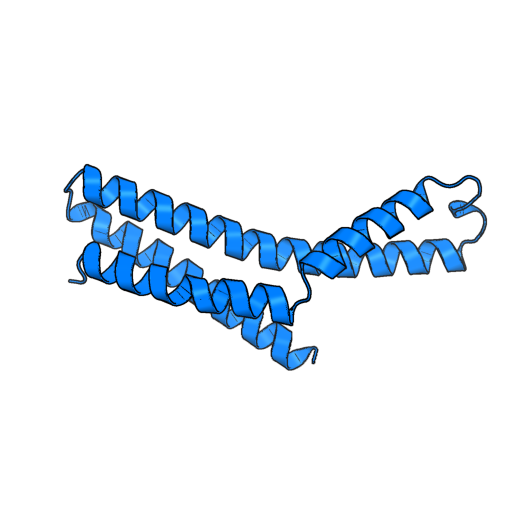R A 1 94 ? 20.319 4.537 -17.317 1.00 83.50 94 SER A O 1
ATOM 752 N N . LEU A 1 95 ? 18.694 5.658 -18.406 1.00 85.88 95 LEU A N 1
ATOM 753 C CA . LEU A 1 95 ? 17.691 5.601 -17.344 1.00 85.88 95 LEU A CA 1
ATOM 754 C C . LEU A 1 95 ? 16.938 4.262 -17.295 1.00 85.88 95 LEU A C 1
ATOM 756 O O . LEU A 1 95 ? 16.240 3.977 -16.324 1.00 85.88 95 LEU A O 1
ATOM 760 N N . ALA A 1 96 ? 17.114 3.383 -18.290 1.00 86.94 96 ALA A N 1
ATOM 761 C CA . ALA A 1 96 ? 16.461 2.069 -18.317 1.00 86.94 96 ALA A CA 1
ATOM 762 C C . ALA A 1 96 ? 16.781 1.218 -17.075 1.00 86.94 96 ALA A C 1
ATOM 764 O O . ALA A 1 96 ? 15.932 0.462 -16.610 1.00 86.94 96 ALA A O 1
ATOM 765 N N . SER A 1 97 ? 17.981 1.381 -16.505 1.00 90.25 97 SER A N 1
ATOM 766 C CA . SER A 1 97 ? 18.360 0.697 -15.265 1.00 90.25 97 SER A CA 1
ATOM 767 C C . SER A 1 97 ? 17.568 1.190 -14.050 1.00 90.25 97 SER A C 1
ATOM 769 O O . SER A 1 97 ? 17.338 0.404 -13.135 1.00 90.25 97 SER A O 1
ATOM 771 N N . GLU A 1 98 ? 17.169 2.463 -14.014 1.00 91.88 98 GLU A N 1
ATOM 772 C CA . GLU A 1 98 ? 16.347 3.020 -12.931 1.00 91.88 98 GLU A CA 1
ATOM 773 C C . GLU A 1 98 ? 14.901 2.528 -13.051 1.00 9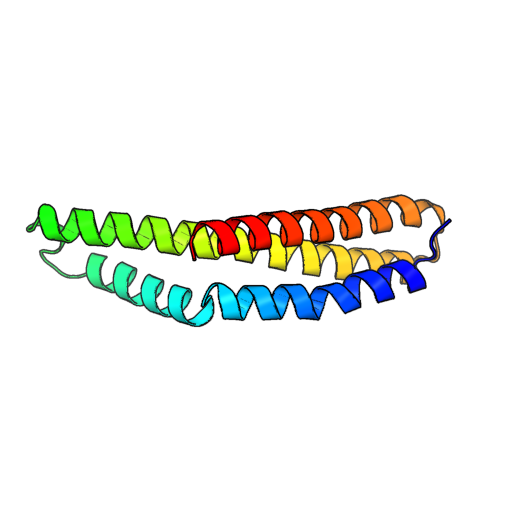1.88 98 GLU A C 1
ATOM 775 O O . GLU A 1 98 ? 14.308 2.092 -12.063 1.00 91.88 98 GLU A O 1
ATOM 780 N N . GLY A 1 99 ? 14.369 2.491 -14.278 1.00 93.62 99 GLY A N 1
ATOM 781 C CA . GLY A 1 99 ? 13.064 1.895 -14.567 1.00 93.62 99 GLY A CA 1
ATOM 782 C C . GLY A 1 99 ? 12.995 0.413 -14.182 1.00 93.62 99 GLY A C 1
ATOM 783 O O . GLY A 1 99 ? 12.029 -0.021 -13.556 1.00 93.62 99 GLY A O 1
ATOM 784 N N . GLU A 1 100 ? 14.038 -0.364 -14.491 1.00 94.31 100 GLU A N 1
ATOM 785 C CA . GLU A 1 100 ? 14.128 -1.777 -14.100 1.00 94.31 100 GLU A CA 1
ATOM 786 C C . GLU A 1 100 ? 14.092 -1.946 -12.575 1.00 94.31 100 GLU A C 1
ATOM 788 O O . GLU A 1 100 ? 13.312 -2.751 -12.065 1.00 94.31 100 GLU A O 1
ATOM 793 N N . GLN A 1 101 ? 14.851 -1.132 -11.836 1.00 95.38 101 GLN A N 1
ATOM 794 C CA . GLN A 1 101 ? 14.850 -1.154 -10.369 1.00 95.38 101 GLN A CA 1
ATOM 795 C C . GLN A 1 101 ? 13.487 -0.800 -9.768 1.00 95.38 101 GLN A C 1
ATOM 797 O O . GLN A 1 101 ? 13.073 -1.426 -8.788 1.00 95.38 101 GLN A O 1
ATOM 802 N N . ALA A 1 102 ? 12.782 0.177 -10.341 1.00 96.06 102 ALA A N 1
ATOM 803 C CA . ALA A 1 102 ? 11.449 0.550 -9.884 1.00 96.06 102 ALA A CA 1
ATOM 804 C C . ALA A 1 102 ? 10.451 -0.604 -10.073 1.00 96.06 102 ALA A C 1
ATOM 806 O O . ALA A 1 102 ? 9.760 -0.981 -9.124 1.00 96.06 102 ALA A O 1
ATOM 807 N N . VAL A 1 103 ? 10.440 -1.229 -11.257 1.00 96.56 103 VAL A N 1
ATOM 808 C CA . VAL A 1 103 ? 9.557 -2.368 -11.563 1.00 96.56 103 VAL A CA 1
ATOM 809 C C . VAL A 1 103 ? 9.873 -3.586 -10.692 1.00 96.56 103 VAL A C 1
ATOM 811 O O . VAL A 1 103 ? 8.956 -4.216 -10.168 1.00 96.56 103 VAL A O 1
ATOM 814 N N . GLU A 1 104 ? 11.150 -3.914 -10.479 1.00 96.31 104 GLU A N 1
ATOM 815 C CA . GLU A 1 104 ? 11.540 -4.978 -9.541 1.00 96.31 104 GLU A CA 1
ATOM 816 C C . GLU A 1 104 ? 11.119 -4.673 -8.099 1.00 96.31 104 GLU A C 1
ATOM 818 O O . GLU A 1 104 ? 10.802 -5.581 -7.329 1.00 96.31 104 GLU A O 1
ATOM 823 N N . GLY A 1 105 ? 11.135 -3.398 -7.710 1.00 97.19 105 GLY A N 1
ATOM 824 C CA . GLY A 1 105 ? 10.654 -2.962 -6.407 1.00 97.19 105 GLY A CA 1
ATOM 825 C C . GLY A 1 105 ? 9.164 -3.251 -6.222 1.00 97.19 105 GLY A C 1
ATOM 826 O O . GLY A 1 105 ? 8.778 -3.783 -5.181 1.00 97.19 105 GLY A O 1
ATOM 827 N N . VAL A 1 106 ? 8.351 -2.947 -7.236 1.00 97.81 106 VAL A N 1
ATOM 828 C CA . VAL A 1 106 ? 6.909 -3.238 -7.238 1.00 97.81 106 VAL A CA 1
ATOM 829 C C . VAL A 1 106 ? 6.660 -4.744 -7.172 1.00 97.81 106 VAL A C 1
ATOM 831 O O . VAL A 1 106 ? 5.857 -5.193 -6.359 1.00 97.81 106 VAL A O 1
ATOM 834 N N . GLU A 1 107 ? 7.385 -5.532 -7.970 1.00 96.56 107 GLU A N 1
ATOM 835 C CA . GLU A 1 107 ? 7.287 -6.998 -7.971 1.00 96.56 107 GLU A CA 1
ATOM 836 C C . GLU A 1 107 ? 7.522 -7.582 -6.573 1.00 96.56 107 GLU A C 1
ATOM 838 O O . GLU A 1 107 ? 6.706 -8.350 -6.066 1.00 96.56 107 GLU A O 1
ATOM 843 N N . LYS A 1 108 ? 8.588 -7.138 -5.899 1.00 96.69 108 LYS A N 1
ATOM 844 C CA . LYS A 1 108 ? 8.900 -7.572 -4.530 1.00 96.69 108 LYS A CA 1
ATOM 845 C C . LYS A 1 108 ? 7.814 -7.175 -3.537 1.00 96.69 108 LYS A C 1
ATOM 847 O O . LYS A 1 108 ? 7.464 -7.977 -2.676 1.00 96.69 108 LYS A O 1
ATOM 852 N N . ALA A 1 109 ? 7.269 -5.964 -3.649 1.00 96.06 109 ALA A N 1
ATOM 853 C CA . ALA A 1 109 ? 6.199 -5.506 -2.768 1.00 96.06 109 ALA A CA 1
ATOM 854 C C . ALA A 1 109 ? 4.908 -6.330 -2.948 1.00 96.06 109 ALA A C 1
ATOM 856 O O . ALA A 1 109 ? 4.223 -6.624 -1.964 1.00 96.06 109 ALA A O 1
ATOM 857 N N . ILE A 1 110 ? 4.598 -6.748 -4.181 1.00 95.94 110 ILE A N 1
ATOM 858 C CA . ILE A 1 110 ? 3.488 -7.667 -4.477 1.00 95.94 110 ILE A CA 1
ATOM 859 C C . ILE A 1 110 ? 3.736 -9.019 -3.810 1.00 95.94 110 ILE A C 1
ATOM 861 O O . ILE A 1 110 ? 2.877 -9.482 -3.057 1.00 95.94 110 ILE A O 1
ATOM 865 N N . ASP A 1 111 ? 4.906 -9.619 -4.033 1.00 94.88 111 ASP A N 1
ATOM 866 C CA . ASP A 1 111 ? 5.260 -10.932 -3.483 1.00 94.88 111 ASP A CA 1
ATOM 867 C C . ASP A 1 111 ? 5.194 -10.945 -1.947 1.00 94.88 111 ASP A C 1
ATOM 869 O O . ASP A 1 111 ? 4.619 -11.856 -1.340 1.00 94.88 111 ASP A O 1
ATOM 873 N N . GLU A 1 112 ? 5.736 -9.910 -1.298 1.00 92.81 112 GLU A N 1
ATOM 874 C CA . GLU A 1 112 ? 5.691 -9.761 0.158 1.00 92.81 112 GLU A CA 1
ATOM 875 C C . GLU A 1 112 ? 4.250 -9.679 0.675 1.00 92.81 112 GLU A C 1
ATOM 877 O O . GLU A 1 112 ? 3.894 -10.348 1.654 1.00 92.81 112 GLU A O 1
ATOM 882 N N . LEU A 1 113 ? 3.399 -8.889 0.017 1.00 93.00 113 LEU A N 1
ATOM 883 C CA . LEU A 1 113 ? 2.017 -8.702 0.445 1.00 93.00 113 LEU A CA 1
ATOM 884 C C . LEU A 1 113 ? 1.157 -9.948 0.181 1.00 93.00 113 LEU A C 1
ATOM 886 O O . LEU A 1 113 ? 0.326 -10.309 1.022 1.00 93.00 113 LEU A O 1
ATOM 890 N N . GLN A 1 114 ? 1.390 -10.653 -0.928 1.00 91.88 114 GLN A N 1
ATOM 891 C CA . GLN A 1 114 ? 0.757 -11.943 -1.222 1.00 91.88 114 GLN A CA 1
ATOM 892 C C . GLN A 1 114 ? 1.113 -12.984 -0.162 1.00 91.88 114 GLN A C 1
ATOM 894 O O . GLN A 1 114 ? 0.218 -13.632 0.387 1.00 91.88 114 GLN A O 1
ATOM 899 N N . LEU A 1 115 ? 2.395 -13.098 0.195 1.00 91.06 115 LEU A N 1
ATOM 900 C CA . LEU A 1 115 ? 2.855 -14.037 1.216 1.00 91.06 115 LEU A CA 1
ATOM 901 C C . LEU A 1 115 ? 2.224 -13.735 2.583 1.00 91.06 115 LEU A C 1
ATOM 903 O O . LEU A 1 115 ? 1.746 -14.643 3.262 1.00 91.06 115 LEU A O 1
ATOM 907 N N . MET A 1 116 ? 2.147 -12.459 2.974 1.00 85.94 116 MET A N 1
ATOM 908 C CA . MET A 1 116 ? 1.466 -12.057 4.211 1.00 85.94 116 MET A CA 1
ATOM 909 C C . MET A 1 116 ? -0.032 -12.372 4.195 1.00 85.94 116 MET A C 1
ATOM 911 O O . MET A 1 116 ? -0.589 -12.727 5.234 1.00 85.94 116 MET A O 1
ATOM 915 N N . THR A 1 117 ? -0.684 -12.238 3.042 1.00 84.81 117 THR A N 1
ATOM 916 C CA . THR A 1 117 ? -2.117 -12.528 2.895 1.00 84.81 117 THR A CA 1
ATOM 917 C C . THR A 1 117 ? -2.383 -14.026 3.018 1.00 84.81 117 THR A C 1
ATOM 919 O O . THR A 1 117 ? -3.307 -14.416 3.721 1.00 84.81 117 THR A O 1
ATOM 922 N N . MET A 1 118 ? -1.528 -14.872 2.432 1.00 85.62 118 MET A N 1
ATOM 923 C CA . MET A 1 118 ? -1.621 -16.332 2.572 1.00 85.62 118 MET A CA 1
ATOM 924 C C . MET A 1 118 ? -1.384 -16.822 4.006 1.00 85.62 118 MET A C 1
ATOM 926 O O . MET A 1 118 ? -1.971 -17.818 4.409 1.00 85.62 118 MET A O 1
ATOM 930 N N . LEU A 1 119 ? -0.518 -16.152 4.774 1.00 77.25 119 LEU A N 1
ATOM 931 C CA . LEU A 1 119 ? -0.205 -16.538 6.158 1.00 77.25 119 LEU A CA 1
ATOM 932 C C . LEU A 1 119 ? -1.265 -16.095 7.177 1.00 77.25 119 LEU A C 1
ATOM 934 O O . LEU A 1 119 ? -1.336 -16.671 8.260 1.00 77.25 119 LEU A O 1
ATOM 938 N N . ASN A 1 120 ? -2.047 -15.064 6.850 1.00 63.84 120 ASN A N 1
ATOM 939 C CA . ASN A 1 120 ? -3.120 -14.538 7.700 1.00 63.84 120 ASN A CA 1
ATOM 940 C C . ASN A 1 120 ? -4.522 -15.030 7.287 1.00 63.84 120 ASN A C 1
ATOM 942 O O . ASN A 1 120 ? -5.499 -14.641 7.930 1.00 63.84 120 ASN A O 1
ATOM 946 N N . GLY A 1 121 ? -4.613 -15.819 6.210 1.00 55.03 121 GLY A N 1
ATOM 947 C CA . GLY A 1 121 ? -5.840 -16.445 5.704 1.00 55.03 121 GLY A CA 1
ATOM 948 C C . GLY A 1 121 ? -6.105 -17.831 6.275 1.00 55.03 121 GLY A C 1
ATOM 949 O O . GLY A 1 121 ? -5.145 -18.497 6.723 1.00 55.03 121 GLY A O 1
#

Sequence (121 aa):
MITIDELKAKLGGMKTSVEDLREALSIEASEKRLAELEHQMTLPGFYDDQEKSQRVISEMGEVKNKLERFGKLSTQYEEAETLLEMIEEENDPSLASEGEQAVEGVEKAIDELQLMTMLNG

InterPro domains:
  IPR005139 Peptide chain release factor [PF03462] (31-119)
  IPR045853 Peptide chain release factor class I superfamily [SSF75620] (12-121)